Protein AF-A0A833DIT2-F1 (afdb_monomer)

pLDDT: mean 83.44, std 11.26, range [47.16, 97.5]

Mean predicted aligned error: 6.95 Å

Foldseek 3Di:
DLLDAAWQCNVVNVVSVVVLVVLVVVQVVCPPVPDAAEAEAEDAEPDCPCVDPSNPRPDPPDPDDYHYPVVSVVVVVVRNPDRDHYDYPPNVVVVVSVCCVVPVVVNVVVVVVVNVVVVVVVVVVD

Secondary structure (DSSP, 8-state):
-TT---TT-HHHHHHHHHHHHHHHHHHHHTTTTT----EEEES-B-SGGGGSGGGTT--S--SSPPBPHHHHHHHHHHHTT---SEEEESHHHHHHHHHHHH-HHHHHHHHHHHHHHHHHHHHTT-

Radius of gyration: 16.3 Å; Cα contacts (8 Å, |Δi|>4): 120; chains: 1; bounding box: 38×26×47 Å

Nearest PDB structures (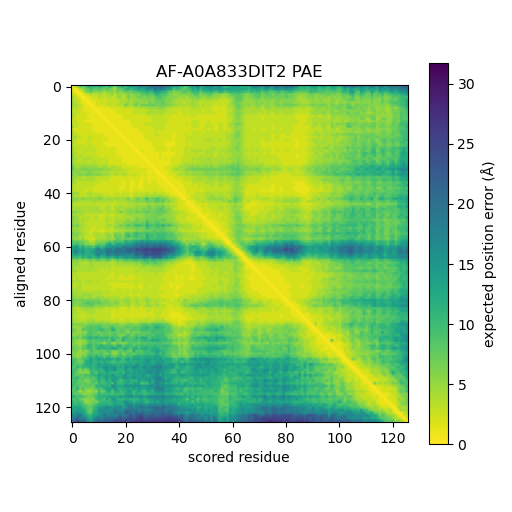foldseek):
  3sx2-assembly2_E  TM=7.442E-01  e=9.309E-03  Mycobacterium avium subsp. paratuberculosis K-10
  4weo-assembly1_D  TM=7.668E-01  e=1.337E-01  Burkholderia cenocepacia J2315
  6ow4-assembly3_G-2  TM=7.358E-01  e=1.429E-01  Bifidobacterium adolescentis L2-32
  5fyd-assembly1_A  TM=6.507E-01  e=2.131E-01  Collinsella aerofaciens

Solvent-accessible surface area (backbone atoms only — not comparable to full-atom values): 7353 Å² total; per-residue (Å²): 60,48,82,43,82,46,78,52,39,54,70,62,16,52,55,38,30,49,51,52,58,51,47,53,54,51,41,62,74,32,61,90,71,84,61,77,46,57,44,80,38,55,69,43,64,70,59,72,76,68,71,41,77,88,28,72,59,43,69,87,87,52,100,61,76,74,34,55,57,65,60,52,52,54,47,52,65,56,40,73,81,38,81,53,57,69,47,46,40,61,62,71,56,45,56,55,46,49,45,40,72,76,39,43,86,70,40,48,60,55,54,49,51,52,50,49,52,56,52,52,61,50,66,77,72,112

Structure (mmCIF, N/CA/C/O backbone):
data_AF-A0A833DIT2-F1
#
_entry.id   AF-A0A833DIT2-F1
#
loop_
_atom_site.group_PDB
_atom_site.id
_atom_site.type_symbol
_atom_site.label_atom_id
_atom_site.label_alt_id
_atom_site.label_comp_id
_atom_site.label_asym_id
_atom_site.label_entity_id
_atom_site.label_seq_id
_atom_site.pdbx_PDB_ins_code
_atom_site.Cartn_x
_atom_site.Cartn_y
_atom_site.Cartn_z
_atom_site.occupancy
_atom_site.B_iso_or_equiv
_atom_site.auth_seq_id
_atom_site.auth_comp_id
_atom_site.auth_asym_id
_atom_site.auth_atom_id
_atom_site.pdbx_PDB_model_num
ATOM 1 N N . GLY A 1 1 ? 3.214 -1.436 -5.782 1.00 60.75 1 GLY A N 1
ATOM 2 C CA . GLY A 1 1 ? 2.392 -0.976 -4.637 1.00 60.75 1 GLY A CA 1
ATOM 3 C C . GLY A 1 1 ? 1.630 -2.150 -4.054 1.00 60.75 1 GLY A C 1
ATOM 4 O O . GLY A 1 1 ? 1.736 -3.230 -4.616 1.00 60.75 1 GLY A O 1
ATOM 5 N N . ALA A 1 2 ? 0.860 -1.956 -2.980 1.00 62.53 2 ALA A N 1
ATOM 6 C CA . ALA A 1 2 ? 0.113 -3.041 -2.323 1.00 62.53 2 ALA A CA 1
ATOM 7 C C . ALA A 1 2 ? -0.926 -3.743 -3.222 1.00 62.53 2 ALA A C 1
ATOM 9 O O . ALA A 1 2 ? -1.315 -4.864 -2.936 1.00 62.53 2 ALA A O 1
ATOM 10 N N . SER A 1 3 ? -1.324 -3.098 -4.326 1.00 68.75 3 SER A N 1
ATOM 11 C CA . SER A 1 3 ? -2.405 -3.575 -5.205 1.00 68.75 3 SER A CA 1
ATOM 12 C C . SER A 1 3 ? -2.016 -3.577 -6.696 1.00 68.75 3 SER A C 1
ATOM 14 O O . SER A 1 3 ? -2.833 -3.849 -7.577 1.00 68.75 3 SER A O 1
ATOM 16 N N . LEU A 1 4 ? -0.741 -3.300 -7.014 1.00 76.88 4 LEU A N 1
ATOM 17 C CA . LEU A 1 4 ? -0.205 -3.342 -8.382 1.00 76.88 4 LEU A CA 1
ATOM 18 C C . LEU A 1 4 ? 1.250 -3.834 -8.413 1.00 76.88 4 LEU A C 1
ATOM 20 O O . LEU A 1 4 ? 2.128 -3.224 -7.797 1.00 76.88 4 LEU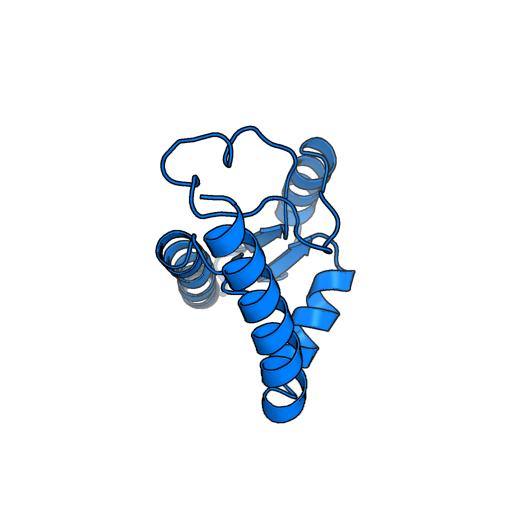 A O 1
ATOM 24 N N . GLY A 1 5 ? 1.493 -4.908 -9.168 1.00 80.25 5 GLY A N 1
ATOM 25 C CA . GLY A 1 5 ? 2.832 -5.397 -9.494 1.00 80.25 5 GLY A CA 1
ATOM 26 C C . GLY A 1 5 ? 3.490 -4.560 -10.590 1.00 80.25 5 GLY A C 1
ATOM 27 O O . GLY A 1 5 ? 2.833 -4.192 -11.565 1.00 80.25 5 GLY A O 1
ATOM 28 N N . VAL A 1 6 ? 4.781 -4.269 -10.422 1.00 81.94 6 VAL A N 1
ATOM 29 C CA . VAL A 1 6 ? 5.583 -3.487 -11.372 1.00 81.94 6 VAL A CA 1
ATOM 30 C C . VAL A 1 6 ? 6.847 -4.276 -11.738 1.00 81.94 6 VAL A C 1
ATOM 32 O O . VAL A 1 6 ? 7.496 -4.825 -10.839 1.00 81.94 6 VAL A O 1
ATOM 35 N N . PRO A 1 7 ? 7.215 -4.357 -13.030 1.00 80.88 7 PRO A N 1
ATOM 36 C CA . PRO A 1 7 ? 8.460 -4.993 -13.452 1.00 80.88 7 PRO A CA 1
ATOM 37 C C . PRO A 1 7 ? 9.691 -4.388 -12.768 1.00 80.88 7 PRO A C 1
ATOM 39 O O . PRO A 1 7 ? 9.733 -3.197 -12.470 1.00 80.88 7 PRO A O 1
ATOM 42 N N . GLY A 1 8 ? 10.702 -5.223 -12.522 1.00 82.88 8 GLY A N 1
ATOM 43 C CA . GLY A 1 8 ? 11.950 -4.811 -11.873 1.00 82.88 8 GLY A CA 1
ATOM 44 C C . GLY A 1 8 ? 11.893 -4.716 -10.346 1.00 82.88 8 GLY A C 1
ATOM 45 O O . GLY A 1 8 ? 12.939 -4.577 -9.726 1.00 82.88 8 GLY A O 1
ATOM 46 N N . VAL A 1 9 ? 10.703 -4.838 -9.742 1.00 86.44 9 VAL A N 1
ATOM 47 C CA . VAL A 1 9 ? 10.483 -4.766 -8.282 1.00 86.44 9 VAL A CA 1
ATOM 48 C C . VAL A 1 9 ? 9.448 -5.787 -7.802 1.00 86.44 9 VAL A C 1
ATOM 50 O O . VAL A 1 9 ? 8.649 -5.515 -6.907 1.00 86.44 9 VAL A O 1
ATOM 53 N N . ALA A 1 10 ? 9.423 -6.972 -8.417 1.00 87.62 10 ALA A N 1
ATOM 54 C CA . ALA A 1 10 ? 8.413 -7.995 -8.139 1.00 87.62 10 ALA A CA 1
ATOM 55 C C . ALA A 1 10 ? 8.424 -8.462 -6.673 1.00 87.62 10 ALA A C 1
ATOM 57 O O . ALA A 1 10 ? 7.366 -8.527 -6.054 1.00 87.62 10 ALA A O 1
ATOM 58 N N . SER A 1 11 ? 9.607 -8.704 -6.097 1.00 90.06 11 SER A N 1
ATOM 59 C CA . SER A 1 11 ? 9.766 -9.075 -4.683 1.00 90.06 11 SER A CA 1
ATOM 60 C C . SER A 1 11 ? 9.267 -7.977 -3.741 1.00 90.06 11 SER A C 1
ATOM 62 O O . SER A 1 11 ? 8.497 -8.250 -2.827 1.00 90.06 11 SER A O 1
ATOM 64 N N . TYR A 1 12 ? 9.620 -6.716 -4.009 1.00 89.38 12 TYR A N 1
ATOM 65 C CA . TYR A 1 12 ? 9.099 -5.564 -3.268 1.00 89.38 12 TYR A CA 1
ATOM 66 C C . TYR A 1 12 ? 7.574 -5.444 -3.396 1.00 89.38 12 TYR A C 1
ATOM 68 O O . TYR A 1 12 ? 6.887 -5.134 -2.429 1.00 89.38 12 TYR A O 1
ATOM 76 N N . CYS A 1 13 ? 7.010 -5.703 -4.580 1.00 88.44 13 CYS A N 1
ATOM 77 C CA . CYS A 1 13 ? 5.560 -5.727 -4.738 1.00 88.44 13 CYS A CA 1
ATOM 78 C C . CYS A 1 13 ? 4.946 -6.847 -3.894 1.00 88.44 13 CYS A C 1
ATOM 80 O O . CYS A 1 13 ? 4.021 -6.567 -3.144 1.00 88.44 13 CYS A O 1
ATOM 82 N N . ALA A 1 14 ? 5.488 -8.066 -3.938 1.00 89.94 14 ALA A N 1
ATOM 83 C CA . ALA A 1 14 ? 4.988 -9.191 -3.151 1.00 89.94 14 ALA A CA 1
ATOM 84 C C . ALA A 1 14 ? 4.909 -8.862 -1.650 1.00 89.94 14 ALA A C 1
ATOM 86 O O . ALA A 1 14 ? 3.871 -9.095 -1.035 1.00 89.94 14 ALA A O 1
ATOM 87 N N . THR A 1 15 ? 5.939 -8.230 -1.077 1.00 92.25 15 THR A N 1
ATOM 88 C CA . THR A 1 15 ? 5.907 -7.835 0.342 1.00 92.25 15 THR A CA 1
ATOM 89 C C . THR A 1 15 ? 4.837 -6.782 0.632 1.00 92.25 15 THR A C 1
ATOM 91 O O . THR A 1 15 ? 4.147 -6.872 1.645 1.00 92.25 15 THR A O 1
ATOM 94 N N . LYS A 1 16 ? 4.629 -5.807 -0.262 1.00 91.56 16 LYS A N 1
ATOM 95 C CA . LYS A 1 16 ? 3.573 -4.794 -0.091 1.00 91.56 16 LYS A CA 1
ATOM 96 C C . LYS A 1 16 ? 2.161 -5.355 -0.268 1.00 91.56 16 LYS A C 1
ATOM 98 O O . LYS A 1 16 ? 1.258 -4.874 0.407 1.00 91.56 16 LYS A O 1
ATOM 103 N N . PHE A 1 17 ? 1.968 -6.361 -1.119 1.00 91.06 17 PHE A N 1
ATOM 104 C CA . PHE A 1 17 ? 0.704 -7.104 -1.199 1.00 91.06 17 PHE A CA 1
ATOM 105 C C . PHE A 1 17 ? 0.460 -7.924 0.073 1.00 91.06 17 PHE A C 1
ATOM 107 O O . PHE A 1 17 ? -0.650 -7.916 0.599 1.00 91.06 17 PHE A O 1
ATOM 114 N N . ALA A 1 18 ? 1.497 -8.581 0.602 1.00 93.56 18 ALA A N 1
ATOM 115 C CA . ALA A 1 18 ? 1.396 -9.358 1.836 1.00 93.56 18 ALA A CA 1
ATOM 116 C C . ALA A 1 18 ? 0.951 -8.496 3.028 1.00 93.56 18 ALA A C 1
ATOM 118 O O . ALA A 1 18 ? 0.126 -8.942 3.818 1.00 93.56 18 ALA A O 1
ATOM 119 N N . MET A 1 19 ? 1.423 -7.244 3.120 1.00 94.25 19 MET A N 1
ATOM 120 C CA . MET A 1 19 ? 0.957 -6.302 4.146 1.00 94.25 19 MET A CA 1
ATOM 121 C C . MET A 1 19 ? -0.559 -6.074 4.088 1.00 94.25 19 MET A C 1
ATOM 123 O O . MET A 1 19 ? -1.194 -6.038 5.134 1.00 94.25 19 MET A O 1
ATOM 127 N N . LEU A 1 20 ? -1.145 -5.942 2.892 1.00 92.56 20 LEU A N 1
ATOM 128 C CA . LEU A 1 20 ? -2.586 -5.726 2.750 1.00 92.56 20 LEU A CA 1
ATOM 129 C C . LEU A 1 20 ? -3.386 -6.948 3.219 1.00 92.56 20 LEU A C 1
ATOM 131 O O . LEU A 1 20 ? -4.306 -6.791 4.015 1.00 92.56 20 LEU A O 1
ATOM 135 N N . GLY A 1 21 ? -2.995 -8.152 2.787 1.00 93.50 21 GLY A N 1
ATOM 136 C CA . GLY A 1 21 ? -3.661 -9.390 3.210 1.00 93.50 21 GLY A CA 1
ATOM 137 C C . GLY A 1 21 ? -3.515 -9.662 4.711 1.00 93.50 21 GLY A C 1
ATOM 138 O O . GLY A 1 21 ? -4.478 -10.045 5.368 1.00 93.50 21 GLY A O 1
ATOM 139 N N . PHE A 1 22 ? -2.336 -9.395 5.279 1.00 96.25 22 PHE A N 1
ATOM 140 C CA . PHE A 1 22 ? -2.117 -9.482 6.724 1.00 96.25 22 PHE A CA 1
ATOM 141 C C . PHE A 1 22 ? -3.024 -8.512 7.496 1.00 96.25 22 PHE A C 1
ATOM 143 O O . PHE A 1 22 ? -3.682 -8.905 8.456 1.00 96.25 22 PHE A O 1
ATOM 150 N N . SER A 1 23 ? -3.095 -7.251 7.063 1.00 96.00 23 SER A N 1
ATOM 151 C CA . SER A 1 23 ? -3.939 -6.241 7.708 1.00 96.00 23 SER A CA 1
ATOM 152 C C . SER A 1 23 ? -5.436 -6.531 7.585 1.00 96.00 23 SER A C 1
ATOM 154 O O . SER A 1 23 ? -6.184 -6.177 8.491 1.00 96.00 23 SER A O 1
ATOM 156 N N . GLU A 1 24 ? -5.879 -7.169 6.500 1.00 94.69 24 GLU A N 1
ATOM 157 C CA . GLU A 1 24 ? -7.265 -7.619 6.337 1.00 94.69 24 GLU A CA 1
ATOM 158 C C . GLU A 1 24 ? -7.643 -8.659 7.397 1.00 94.69 24 GLU A C 1
ATOM 160 O O . GLU A 1 24 ? -8.625 -8.465 8.113 1.00 94.69 24 GLU A O 1
ATOM 165 N N . GLY A 1 25 ? -6.823 -9.703 7.564 1.00 96.56 25 GLY A N 1
ATOM 166 C CA . GLY A 1 25 ? -7.023 -10.709 8.612 1.00 96.56 25 GLY A CA 1
ATOM 167 C C . GLY A 1 25 ? -7.011 -10.094 10.012 1.00 96.56 25 GLY A C 1
ATOM 168 O O . GLY A 1 25 ? -7.966 -10.259 10.770 1.00 96.56 25 GLY A O 1
ATOM 169 N N . LEU A 1 26 ? -5.990 -9.285 10.311 1.00 96.75 26 LEU A N 1
ATOM 170 C CA . LEU A 1 26 ? -5.846 -8.631 11.613 1.00 96.75 26 LEU A CA 1
ATOM 171 C C . LEU A 1 26 ? -7.043 -7.729 11.952 1.00 96.75 26 LEU A C 1
ATOM 173 O O . LEU A 1 26 ? -7.477 -7.668 13.099 1.00 96.75 26 LEU A O 1
ATOM 177 N N . LYS A 1 27 ? -7.615 -7.039 10.960 1.00 96.00 27 LYS A N 1
ATOM 178 C CA . LYS A 1 27 ? -8.807 -6.213 11.173 1.00 96.00 27 LYS A CA 1
ATOM 179 C C . LYS A 1 27 ? -10.014 -7.038 11.624 1.00 96.00 27 LYS A C 1
ATOM 181 O O . LYS A 1 27 ? -10.790 -6.570 12.455 1.00 96.00 27 LYS A O 1
ATOM 186 N N . HIS A 1 28 ? -10.190 -8.237 11.073 1.00 95.75 28 HIS A N 1
ATOM 187 C CA . HIS A 1 28 ? -11.266 -9.136 11.486 1.00 95.75 28 HIS A CA 1
ATOM 188 C C . HIS A 1 28 ? -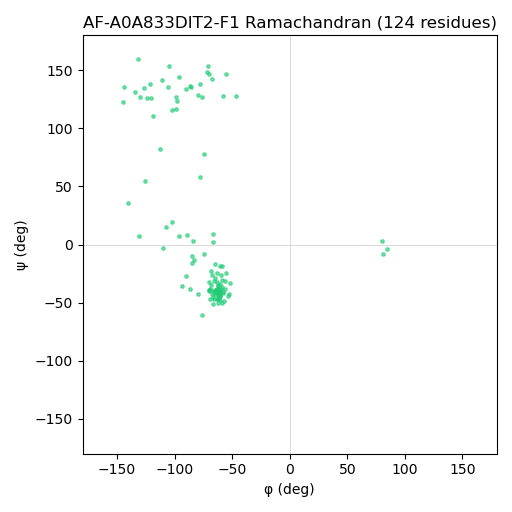11.031 -9.699 12.890 1.00 95.75 28 HIS A C 1
ATOM 190 O O . HIS A 1 28 ? -11.971 -9.742 13.680 1.00 95.75 28 HIS A O 1
ATOM 196 N N . GLU A 1 29 ? -9.789 -10.053 13.224 1.00 97.50 29 GLU A N 1
ATOM 197 C CA . GLU A 1 29 ? -9.410 -10.519 14.565 1.00 97.50 29 GLU A CA 1
ATOM 198 C C . GLU A 1 29 ? -9.639 -9.453 15.648 1.00 97.50 29 GLU A C 1
ATOM 200 O O . GLU A 1 29 ? -10.050 -9.775 16.760 1.00 97.50 29 GLU A O 1
ATOM 205 N N . LEU A 1 30 ? -9.428 -8.175 15.320 1.00 96.75 30 LEU A N 1
ATOM 206 C CA . LEU A 1 30 ? -9.625 -7.047 16.236 1.00 96.75 30 LEU A CA 1
ATOM 207 C C . LEU A 1 30 ? -11.075 -6.541 16.302 1.00 96.75 30 LEU A C 1
ATOM 209 O O . LEU A 1 30 ? -11.356 -5.572 17.016 1.00 96.75 30 LEU A O 1
ATOM 213 N N . SER A 1 31 ? -12.016 -7.173 15.595 1.00 94.69 31 SER A N 1
ATOM 214 C CA . SER A 1 31 ? -13.417 -6.748 15.600 1.00 94.69 31 SER A CA 1
ATOM 215 C C . SER A 1 31 ? -13.997 -6.749 17.021 1.00 94.69 31 SER A C 1
ATOM 217 O O . SER A 1 31 ? -13.899 -7.731 17.750 1.00 94.69 31 SER A O 1
ATOM 219 N N . GLY A 1 32 ? -14.589 -5.624 17.433 1.00 94.88 32 GLY A N 1
ATOM 220 C CA . GLY A 1 32 ? -15.170 -5.455 18.771 1.00 94.88 32 GLY A CA 1
ATOM 221 C C . GLY A 1 32 ? -14.187 -5.033 19.871 1.00 94.88 32 GLY A C 1
ATOM 222 O O . GLY A 1 32 ? -14.626 -4.740 20.979 1.00 94.88 32 GLY A O 1
ATOM 223 N N . THR A 1 33 ? -12.885 -4.927 19.584 1.00 96.81 33 THR A N 1
ATOM 224 C CA . THR A 1 33 ? -11.874 -4.480 20.569 1.00 96.81 33 THR A CA 1
ATOM 225 C C . THR A 1 33 ? -11.767 -2.957 20.704 1.00 96.81 33 THR A C 1
ATOM 227 O O . THR A 1 33 ? -11.125 -2.459 21.624 1.00 96.81 33 THR A O 1
ATOM 230 N N . GLY A 1 34 ? -12.362 -2.207 19.772 1.00 94.38 34 GLY A N 1
AT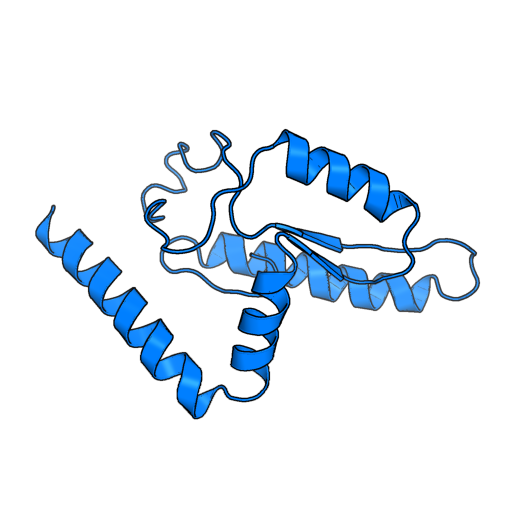OM 231 C CA . GLY A 1 34 ? -12.176 -0.757 19.653 1.00 94.38 34 GLY A CA 1
ATOM 232 C C . GLY A 1 34 ? -10.876 -0.345 18.948 1.00 94.38 34 GLY A C 1
ATOM 233 O O . GLY A 1 34 ? -10.618 0.850 18.827 1.00 94.38 34 GLY A O 1
ATOM 234 N N . VAL A 1 35 ? -10.073 -1.302 18.465 1.00 95.00 35 VAL A N 1
ATOM 235 C CA . VAL A 1 35 ? -8.862 -1.046 17.672 1.00 95.00 35 VAL A CA 1
ATOM 236 C C . VAL A 1 35 ? -9.160 -1.224 16.183 1.00 95.00 35 VAL A C 1
ATOM 238 O O . VAL A 1 35 ? -9.641 -2.273 15.762 1.00 95.00 35 VAL A O 1
ATOM 241 N N . ASP A 1 36 ? -8.831 -0.210 15.381 1.00 95.19 36 ASP A N 1
ATOM 242 C CA . ASP A 1 36 ? -8.963 -0.228 13.921 1.00 95.19 36 ASP A CA 1
ATOM 243 C C . ASP A 1 36 ? -7.607 -0.402 13.219 1.00 95.19 36 ASP A C 1
ATOM 245 O O . ASP A 1 36 ? -6.555 0.004 13.718 1.00 95.19 36 ASP A O 1
ATOM 249 N N . VAL A 1 37 ? -7.644 -0.971 12.010 1.00 95.62 37 VAL A N 1
ATOM 250 C CA . VAL A 1 37 ? -6.468 -1.172 11.150 1.00 95.62 37 VAL A CA 1
ATOM 251 C C . VAL A 1 37 ? -6.701 -0.510 9.794 1.00 95.62 37 VAL A C 1
ATOM 253 O O . VAL A 1 37 ? -7.680 -0.810 9.103 1.00 95.62 37 VAL A O 1
ATOM 256 N N . THR A 1 38 ? -5.766 0.358 9.398 1.00 95.44 38 THR A N 1
ATOM 257 C CA . THR A 1 38 ? -5.782 1.063 8.110 1.00 95.44 38 THR A CA 1
ATOM 258 C C . THR A 1 38 ? -4.437 0.931 7.395 1.00 95.44 38 THR A C 1
ATOM 260 O O . THR A 1 38 ? -3.390 1.286 7.935 1.00 95.44 38 THR A O 1
ATOM 263 N N . VAL A 1 39 ? -4.469 0.482 6.138 1.00 94.62 39 VAL A N 1
ATOM 264 C CA . VAL A 1 39 ? -3.317 0.420 5.230 1.00 94.62 39 VAL A CA 1
ATOM 265 C C . VAL A 1 39 ? -3.325 1.633 4.306 1.00 94.62 39 VAL A C 1
ATOM 267 O O . VAL A 1 39 ? -4.284 1.864 3.567 1.00 94.62 39 VAL A O 1
ATOM 270 N N . VAL A 1 40 ? -2.234 2.399 4.299 1.00 93.50 40 VAL A N 1
ATOM 271 C CA . VAL A 1 40 ? -2.045 3.511 3.356 1.00 93.50 40 VAL A CA 1
ATOM 272 C C . VAL A 1 40 ? -1.157 3.053 2.200 1.00 93.50 40 VAL A C 1
ATOM 274 O O . VAL A 1 40 ? 0.019 2.741 2.383 1.00 93.50 40 VAL A O 1
ATOM 277 N N . SER A 1 41 ? -1.727 3.048 0.996 1.00 91.12 41 SER A N 1
ATOM 278 C CA . SER A 1 41 ? -1.130 2.524 -0.236 1.00 91.12 41 SER A CA 1
ATOM 279 C C . SER A 1 41 ? -0.839 3.654 -1.236 1.00 91.12 41 SER A C 1
ATOM 281 O O . SER A 1 41 ? -1.642 3.899 -2.143 1.00 91.12 41 SER A O 1
ATOM 283 N N . PRO A 1 42 ? 0.289 4.377 -1.117 1.00 89.12 42 PRO A N 1
ATOM 284 C CA . PRO A 1 42 ? 0.692 5.343 -2.133 1.00 89.12 42 PRO A CA 1
ATOM 285 C C . PRO A 1 42 ? 1.178 4.640 -3.412 1.00 89.12 42 PRO A C 1
ATOM 287 O O . PRO A 1 42 ? 1.755 3.551 -3.358 1.00 89.12 42 PRO A O 1
ATOM 290 N N . ILE A 1 43 ? 0.961 5.267 -4.573 1.00 82.62 43 ILE A N 1
ATOM 291 C CA . ILE A 1 43 ? 1.434 4.739 -5.862 1.00 82.62 43 ILE A CA 1
ATOM 292 C C . ILE A 1 43 ? 2.940 4.967 -6.047 1.00 82.62 43 ILE A C 1
ATOM 294 O O . ILE A 1 43 ? 3.686 4.003 -6.200 1.00 82.62 43 ILE A O 1
ATOM 298 N N . MET A 1 44 ? 3.377 6.228 -6.037 1.00 84.50 44 MET A N 1
ATOM 299 C CA . MET A 1 44 ? 4.780 6.638 -6.133 1.00 84.50 44 MET A CA 1
ATOM 300 C C . MET A 1 44 ? 4.984 7.862 -5.249 1.00 84.50 44 MET A C 1
ATOM 302 O O . MET A 1 44 ? 4.163 8.776 -5.284 1.00 84.50 44 MET A O 1
ATOM 306 N N . VAL A 1 45 ? 6.066 7.883 -4.477 1.00 87.50 45 VAL A N 1
ATOM 307 C CA . VAL A 1 45 ? 6.425 9.008 -3.606 1.00 87.50 45 VAL A CA 1
ATOM 308 C C . VAL A 1 45 ? 7.803 9.502 -4.016 1.00 87.50 45 VAL A C 1
ATOM 310 O O . VAL A 1 45 ? 8.672 8.679 -4.303 1.00 87.50 45 VAL A O 1
ATOM 313 N N . ASP A 1 46 ? 7.982 10.817 -4.061 1.00 88.19 46 ASP A N 1
ATOM 314 C CA . ASP A 1 46 ? 9.261 11.453 -4.366 1.00 88.19 46 ASP A CA 1
ATOM 315 C C . ASP A 1 46 ? 10.208 11.348 -3.167 1.00 88.19 46 ASP A C 1
ATOM 317 O O . ASP A 1 46 ? 10.333 12.260 -2.352 1.00 88.19 46 ASP A O 1
ATOM 321 N N . THR A 1 47 ? 10.796 10.168 -2.991 1.00 86.69 47 THR A N 1
ATOM 322 C CA . THR A 1 47 ? 11.796 9.902 -1.957 1.00 86.69 47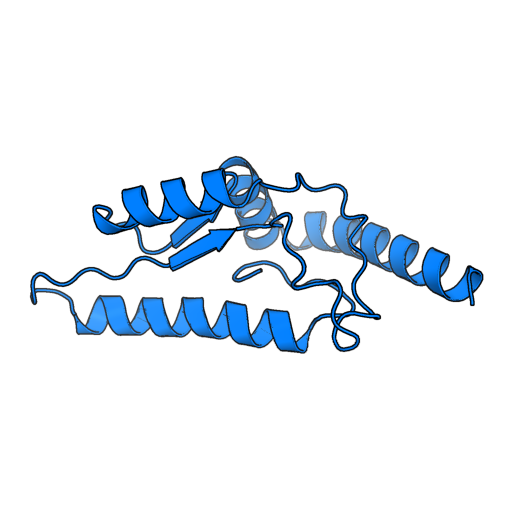 THR A CA 1
ATOM 323 C C . THR A 1 47 ? 13.005 9.184 -2.554 1.00 86.69 47 THR A C 1
ATOM 325 O O . THR A 1 47 ? 12.871 8.501 -3.576 1.00 86.69 47 THR A O 1
ATOM 328 N N . PRO A 1 48 ? 14.167 9.221 -1.876 1.00 87.88 48 PRO A N 1
ATOM 329 C CA . PRO A 1 48 ? 15.368 8.517 -2.330 1.00 87.88 48 PRO A CA 1
ATOM 330 C C . PRO A 1 48 ? 15.278 6.982 -2.304 1.00 87.88 48 PRO A C 1
ATOM 332 O O . PRO A 1 48 ? 16.251 6.301 -2.611 1.00 87.88 48 PRO A O 1
ATOM 335 N N . LEU A 1 49 ? 14.133 6.390 -1.929 1.00 86.75 49 LEU A N 1
ATOM 336 C CA . LEU A 1 49 ? 13.979 4.936 -1.788 1.00 86.75 49 LEU A CA 1
ATOM 337 C C . LEU A 1 49 ? 14.413 4.183 -3.055 1.00 86.75 49 LEU A C 1
ATOM 339 O O . LEU A 1 49 ? 15.086 3.159 -2.971 1.00 86.75 49 LEU A O 1
ATOM 343 N N . PHE A 1 50 ? 14.033 4.701 -4.224 1.00 84.12 50 PHE A N 1
ATOM 344 C CA . PHE A 1 50 ? 14.319 4.081 -5.519 1.00 84.12 50 PHE A CA 1
ATOM 345 C C . PHE A 1 50 ? 15.662 4.514 -6.130 1.00 84.12 50 PHE A C 1
ATOM 347 O O . PHE A 1 50 ? 15.927 4.182 -7.285 1.00 84.12 50 PHE A O 1
ATOM 354 N N . ASP A 1 51 ? 16.496 5.244 -5.382 1.00 86.50 51 ASP A N 1
ATOM 355 C CA . ASP A 1 51 ? 17.888 5.534 -5.754 1.00 86.50 51 ASP A CA 1
ATOM 356 C C . ASP A 1 51 ? 18.837 4.400 -5.332 1.00 86.50 51 ASP A C 1
ATOM 358 O O . ASP A 1 51 ? 19.962 4.317 -5.819 1.00 86.50 51 ASP A O 1
ATOM 362 N N . HIS A 1 52 ? 18.393 3.504 -4.442 1.00 88.69 52 HIS A N 1
ATOM 363 C CA . HIS A 1 52 ? 19.216 2.401 -3.953 1.00 88.69 52 HIS A CA 1
ATOM 364 C C . HIS A 1 52 ? 19.511 1.368 -5.066 1.00 88.69 52 HIS A C 1
ATOM 366 O O . HIS A 1 52 ? 18.592 1.023 -5.818 1.00 88.69 52 HIS A O 1
ATOM 372 N N . PRO A 1 53 ? 20.726 0.778 -5.127 1.00 86.00 53 PRO A N 1
ATOM 373 C CA . PRO A 1 53 ? 21.120 -0.211 -6.143 1.00 86.00 53 PRO A CA 1
ATOM 374 C C . PRO A 1 53 ? 20.151 -1.393 -6.309 1.00 86.00 53 PRO A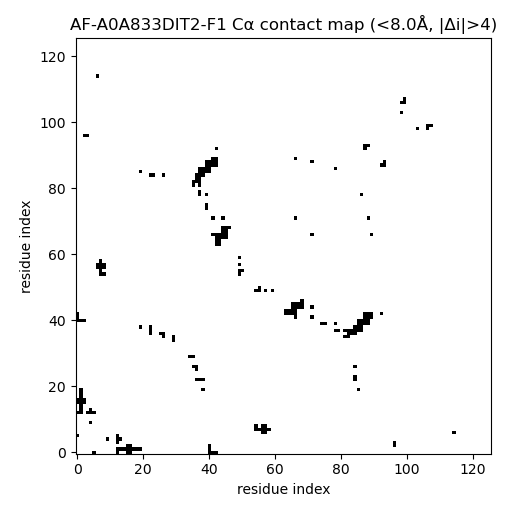 C 1
ATOM 376 O O . PRO A 1 53 ? 19.903 -1.889 -7.405 1.00 86.00 53 PRO A O 1
ATOM 379 N N . SER A 1 54 ? 19.499 -1.813 -5.221 1.00 85.62 54 SER A N 1
ATOM 380 C CA . SER A 1 54 ? 18.461 -2.860 -5.258 1.00 85.62 54 SER A CA 1
ATOM 381 C C . SER A 1 54 ? 17.270 -2.533 -6.172 1.00 85.62 54 SER A C 1
ATOM 383 O O . SER A 1 54 ? 16.532 -3.439 -6.559 1.00 85.62 54 SER A O 1
ATOM 385 N N . PHE A 1 55 ? 17.077 -1.260 -6.527 1.00 84.62 55 PHE A N 1
ATOM 386 C CA . PHE A 1 55 ? 16.035 -0.772 -7.426 1.00 84.62 55 PHE A CA 1
ATOM 387 C C . PHE A 1 55 ? 16.575 -0.347 -8.800 1.00 84.62 55 PHE A C 1
ATOM 389 O O . PHE A 1 55 ? 15.830 0.243 -9.573 1.00 84.62 55 PHE A O 1
ATOM 396 N N . GLU A 1 56 ? 17.803 -0.708 -9.185 1.00 82.75 56 GLU A N 1
ATOM 397 C CA . GLU A 1 56 ? 18.355 -0.431 -10.530 1.00 82.75 56 GLU A CA 1
ATOM 398 C C . GLU A 1 56 ? 17.480 -0.964 -11.675 1.00 82.75 56 GLU A C 1
ATOM 400 O O . GLU A 1 56 ? 17.531 -0.489 -12.814 1.00 82.75 56 GLU A O 1
ATOM 405 N N . ASN A 1 57 ? 16.676 -1.989 -11.380 1.00 81.38 57 ASN A N 1
ATOM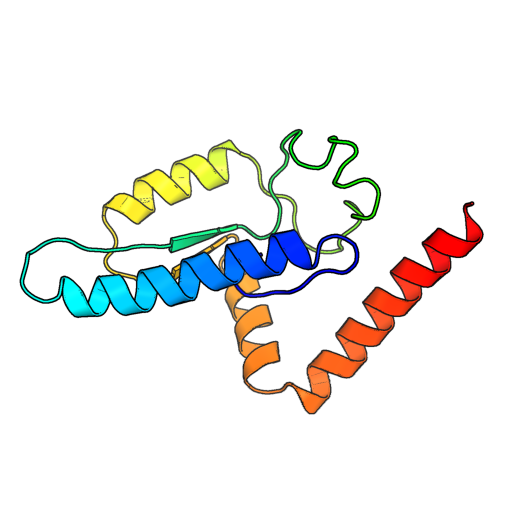 406 C CA . ASN A 1 57 ? 15.729 -2.579 -12.316 1.00 81.38 57 ASN A CA 1
ATOM 407 C C . ASN A 1 57 ? 14.377 -1.870 -12.392 1.00 81.38 57 ASN A C 1
ATOM 409 O O . ASN A 1 57 ? 13.590 -2.155 -13.297 1.00 81.38 57 ASN A O 1
ATOM 413 N N . PHE A 1 58 ? 14.129 -0.935 -11.485 1.00 81.81 58 PHE A N 1
ATOM 414 C CA . PHE A 1 58 ? 12.927 -0.132 -11.423 1.00 81.81 58 PHE A CA 1
ATOM 415 C C . PHE A 1 58 ? 13.048 1.109 -12.304 1.00 81.81 58 PHE A C 1
ATOM 417 O O . PHE A 1 58 ? 14.052 1.816 -12.291 1.00 81.81 58 PHE A O 1
ATOM 424 N N . SER A 1 59 ? 11.994 1.422 -13.051 1.00 73.31 59 SER A N 1
ATOM 425 C CA . SER A 1 59 ? 11.932 2.663 -13.814 1.00 73.31 59 SER A CA 1
ATOM 426 C C . SER A 1 59 ? 11.042 3.669 -13.094 1.00 73.31 59 SER A C 1
ATOM 428 O O . SER A 1 59 ? 9.830 3.479 -13.003 1.00 73.31 59 SER A O 1
ATOM 430 N N . ARG A 1 60 ? 11.640 4.782 -12.652 1.00 66.06 60 ARG A N 1
ATOM 431 C CA . ARG A 1 60 ? 10.901 5.947 -12.131 1.00 66.06 60 ARG A CA 1
ATOM 432 C C . ARG A 1 60 ? 10.033 6.640 -13.186 1.00 66.06 60 ARG A C 1
ATOM 434 O O . ARG A 1 60 ? 9.110 7.358 -12.824 1.00 66.06 60 ARG A O 1
ATOM 441 N N . HIS A 1 61 ? 10.271 6.379 -14.476 1.00 58.91 61 HIS A N 1
ATOM 442 C CA . HIS A 1 61 ? 9.460 6.880 -15.593 1.00 58.91 61 HIS A CA 1
ATOM 443 C C . HIS A 1 61 ? 8.163 6.069 -15.729 1.00 58.91 61 HIS A C 1
ATOM 445 O O . HIS A 1 61 ? 7.894 5.430 -16.746 1.00 58.91 61 HIS A O 1
ATOM 451 N N . SER A 1 62 ? 7.379 6.050 -14.660 1.00 55.59 62 SER A N 1
ATOM 452 C CA . SER A 1 62 ? 5.995 5.609 -14.679 1.00 55.59 62 SER A CA 1
ATOM 453 C C . SER A 1 62 ? 5.134 6.801 -15.089 1.00 55.59 62 SER A C 1
ATOM 455 O O . SER A 1 62 ? 5.304 7.898 -14.569 1.00 55.59 62 SER A O 1
ATOM 457 N N . THR A 1 63 ? 4.179 6.597 -15.991 1.00 50.44 63 THR A N 1
ATOM 458 C CA . THR A 1 63 ? 3.178 7.600 -16.407 1.00 50.44 63 THR A CA 1
ATOM 459 C C . THR A 1 63 ? 2.186 7.975 -15.294 1.00 50.44 63 THR A C 1
ATOM 461 O O . THR A 1 63 ? 1.179 8.627 -15.557 1.00 50.44 63 THR A O 1
ATOM 464 N N . ILE A 1 64 ? 2.423 7.532 -14.058 1.00 59.19 64 ILE A N 1
ATOM 465 C CA . ILE A 1 64 ? 1.529 7.716 -12.917 1.00 59.19 64 ILE A CA 1
ATOM 466 C C . ILE A 1 64 ? 2.115 8.779 -11.987 1.00 59.19 64 ILE A C 1
ATOM 468 O O . ILE A 1 64 ? 3.309 8.757 -11.701 1.00 59.19 64 ILE A O 1
ATOM 472 N N . ALA A 1 65 ? 1.261 9.695 -11.524 1.00 69.38 65 ALA A N 1
ATOM 473 C CA . ALA A 1 65 ? 1.629 10.848 -10.708 1.00 69.38 65 ALA A CA 1
ATOM 474 C C . ALA A 1 65 ? 2.568 10.496 -9.537 1.00 69.38 65 ALA A C 1
ATOM 476 O O . ALA A 1 65 ? 2.254 9.626 -8.720 1.00 69.38 65 ALA A O 1
ATOM 477 N N . ILE A 1 66 ? 3.688 11.218 -9.448 1.00 81.25 66 ILE A N 1
ATOM 478 C CA . ILE A 1 66 ? 4.607 11.190 -8.306 1.00 81.25 66 ILE A CA 1
ATOM 479 C C . ILE A 1 66 ? 4.013 12.075 -7.201 1.00 81.25 66 ILE A C 1
ATOM 481 O O . ILE A 1 66 ? 3.597 13.206 -7.456 1.00 81.25 66 ILE A O 1
ATOM 485 N N . LEU A 1 67 ? 3.914 11.547 -5.982 1.00 86.00 67 LEU A N 1
ATOM 486 C CA . LEU A 1 67 ? 3.377 12.255 -4.820 1.00 86.00 67 LEU A CA 1
ATOM 487 C C . LEU A 1 67 ? 4.497 12.875 -3.994 1.00 86.00 67 LEU A C 1
ATOM 489 O O . LEU A 1 67 ? 5.533 12.245 -3.799 1.00 86.00 67 LEU A O 1
ATOM 493 N N . SER A 1 68 ? 4.246 14.052 -3.423 1.00 90.50 68 SER A N 1
ATOM 494 C CA . SER A 1 68 ? 5.162 14.615 -2.435 1.00 90.50 68 SER A CA 1
ATOM 495 C C . SER A 1 68 ? 5.110 13.815 -1.118 1.00 90.50 68 SER A C 1
ATOM 497 O O . SER A 1 68 ? 4.034 13.312 -0.748 1.00 90.50 68 SER A O 1
ATOM 499 N N . PRO A 1 69 ? 6.232 13.691 -0.388 1.00 92.25 69 PRO A N 1
ATOM 500 C CA . PRO A 1 69 ? 6.269 13.037 0.921 1.00 92.25 69 PRO A CA 1
ATOM 501 C C . PRO A 1 69 ? 5.286 13.652 1.922 1.00 92.25 69 PRO A C 1
ATOM 503 O O . PRO A 1 69 ? 4.607 12.927 2.649 1.00 92.25 69 PRO A O 1
ATOM 506 N N . GLU A 1 70 ? 5.125 14.976 1.902 1.00 93.69 70 GLU A N 1
ATOM 507 C CA . GLU A 1 70 ? 4.234 15.723 2.799 1.00 93.69 70 GLU A CA 1
ATOM 508 C C . GLU A 1 70 ? 2.775 15.339 2.555 1.00 93.69 70 GLU A C 1
ATOM 510 O O . GLU A 1 70 ? 1.991 15.187 3.493 1.00 93.69 70 GLU A O 1
ATOM 515 N N . LYS A 1 71 ? 2.386 15.130 1.291 1.00 91.75 71 LYS A N 1
ATOM 516 C CA . LYS A 1 71 ? 1.032 14.684 0.946 1.00 91.75 71 LYS A CA 1
ATOM 517 C C . LYS A 1 71 ? 0.748 13.289 1.496 1.00 91.75 71 LYS A C 1
ATOM 519 O O . LYS A 1 71 ? -0.357 13.037 1.982 1.00 91.75 71 LYS A O 1
ATOM 524 N N . VAL A 1 72 ? 1.728 12.389 1.431 1.00 92.88 72 VAL A N 1
ATOM 525 C CA . VAL A 1 72 ? 1.601 11.033 1.982 1.00 92.88 72 VAL A CA 1
ATOM 526 C C . VAL A 1 72 ? 1.553 11.078 3.506 1.00 92.88 72 VAL A C 1
ATOM 528 O O . VAL A 1 72 ? 0.633 10.502 4.081 1.00 92.88 72 VAL A O 1
ATOM 531 N N . ALA A 1 73 ? 2.449 11.827 4.152 1.00 94.56 73 ALA A N 1
ATOM 532 C CA . ALA A 1 73 ? 2.468 12.006 5.604 1.00 94.56 73 ALA A CA 1
ATOM 533 C C . ALA A 1 73 ? 1.134 12.562 6.130 1.00 94.56 73 ALA A C 1
ATOM 535 O O . ALA A 1 73 ? 0.517 11.974 7.016 1.00 94.56 73 ALA A O 1
ATOM 536 N N . ASN A 1 74 ? 0.615 13.621 5.506 1.00 94.56 74 ASN A N 1
ATOM 537 C CA . ASN A 1 74 ? -0.694 14.183 5.847 1.00 94.56 74 ASN A CA 1
ATOM 538 C C . ASN A 1 74 ? -1.838 13.181 5.648 1.00 94.56 74 ASN A C 1
ATOM 540 O O . ASN A 1 74 ? -2.818 13.197 6.392 1.00 94.56 74 ASN A O 1
ATOM 544 N N . THR A 1 75 ? -1.735 12.305 4.647 1.00 93.31 75 THR A N 1
ATOM 545 C CA . THR A 1 75 ? -2.736 11.255 4.434 1.00 93.31 75 THR A CA 1
ATOM 546 C C . THR A 1 75 ? -2.667 10.191 5.523 1.00 93.31 75 THR A C 1
ATOM 548 O O . THR A 1 75 ? -3.716 9.760 5.988 1.00 93.31 75 THR A O 1
ATOM 551 N N . ILE A 1 76 ? -1.469 9.812 5.975 1.00 94.75 76 ILE A N 1
ATOM 552 C CA . ILE A 1 76 ? -1.277 8.874 7.092 1.00 94.75 76 ILE A CA 1
ATOM 553 C C . ILE A 1 76 ? -1.879 9.441 8.382 1.00 94.75 76 ILE A C 1
ATOM 555 O O . ILE A 1 76 ? -2.637 8.748 9.055 1.00 94.75 76 ILE A O 1
ATOM 559 N N . LEU A 1 77 ? -1.632 10.718 8.687 1.00 95.75 77 LEU A N 1
ATOM 560 C CA . LEU A 1 77 ? -2.219 11.371 9.863 1.00 95.75 77 LEU A CA 1
ATOM 561 C C . LEU A 1 77 ? -3.754 11.383 9.813 1.00 95.75 77 LEU A C 1
ATOM 563 O O . LEU A 1 77 ? -4.413 11.123 10.814 1.00 95.75 77 LEU A O 1
ATOM 567 N N . LYS A 1 78 ? -4.341 11.627 8.635 1.00 93.50 78 LYS A N 1
ATOM 568 C CA . LYS A 1 78 ? -5.800 11.542 8.444 1.00 93.50 78 LYS A CA 1
ATOM 569 C C . LYS A 1 78 ? -6.319 10.105 8.541 1.00 93.50 78 LYS A C 1
ATOM 571 O O . LYS A 1 78 ? -7.420 9.889 9.037 1.00 93.50 78 LYS A O 1
ATOM 576 N N . ALA A 1 79 ? -5.538 9.135 8.071 1.00 94.06 79 ALA A N 1
ATOM 577 C CA . ALA A 1 79 ? -5.871 7.715 8.099 1.00 94.06 79 ALA A CA 1
ATOM 578 C C . ALA A 1 79 ? -5.918 7.140 9.521 1.00 94.06 79 ALA A C 1
ATOM 580 O O . ALA A 1 79 ? -6.660 6.193 9.753 1.00 94.06 79 ALA A O 1
ATOM 581 N N . ALA A 1 80 ? -5.187 7.728 10.472 1.00 93.25 80 ALA A N 1
ATOM 582 C CA . ALA A 1 80 ? -5.211 7.304 11.872 1.00 93.25 80 ALA A CA 1
ATOM 583 C C . ALA A 1 80 ? -6.611 7.396 12.512 1.00 93.25 80 ALA A C 1
ATOM 585 O O . ALA A 1 80 ? -6.915 6.635 13.420 1.00 93.25 80 ALA A O 1
ATOM 586 N N . ASN A 1 81 ? -7.475 8.285 12.008 1.00 92.00 81 ASN A N 1
ATOM 587 C CA . ASN A 1 81 ? -8.866 8.439 12.455 1.00 92.00 81 ASN A CA 1
ATOM 588 C C . ASN A 1 81 ? -9.878 7.788 11.492 1.00 92.00 81 ASN A C 1
ATOM 590 O O . ASN A 1 81 ? -11.047 8.170 11.455 1.00 92.00 81 ASN A O 1
ATOM 594 N N . SER A 1 82 ? -9.432 6.863 10.643 1.00 90.44 82 SER A N 1
ATOM 595 C CA . SER A 1 82 ? -10.267 6.188 9.650 1.00 90.44 82 SER A CA 1
ATOM 596 C C . SER A 1 82 ? -10.460 4.719 10.013 1.00 90.44 82 SER A C 1
ATOM 598 O O . SER A 1 82 ? -9.512 4.034 10.374 1.00 90.44 82 SER A O 1
ATOM 600 N N . SER A 1 83 ? -11.672 4.216 9.783 1.00 89.19 83 SER A N 1
ATOM 601 C CA . SER A 1 83 ? -12.013 2.792 9.863 1.00 89.19 83 SER A CA 1
ATOM 602 C C . SER A 1 83 ? -11.971 2.087 8.498 1.00 89.19 83 SER A C 1
ATOM 604 O O . SER A 1 83 ? -12.379 0.933 8.358 1.00 89.19 83 SER A O 1
ATOM 606 N N . LYS A 1 84 ? -11.507 2.755 7.431 1.00 90.81 84 LYS A N 1
ATOM 607 C CA . LYS A 1 84 ? -11.336 2.141 6.100 1.00 90.81 84 LYS A CA 1
ATOM 608 C C . LYS A 1 84 ? -10.090 1.262 6.071 1.00 90.81 84 LYS A C 1
ATOM 610 O O . LYS A 1 84 ? -9.003 1.752 6.327 1.00 90.81 84 LYS A O 1
ATOM 615 N N . LEU A 1 85 ? -10.240 0.000 5.655 1.00 92.06 85 LEU A N 1
ATOM 616 C CA . LEU A 1 85 ? -9.125 -0.958 5.599 1.00 92.06 85 LEU A CA 1
ATOM 617 C C . LEU A 1 85 ? -7.969 -0.479 4.704 1.00 92.06 85 LEU A C 1
ATOM 619 O O . LEU A 1 85 ? -6.812 -0.644 5.066 1.00 92.06 85 LEU A O 1
ATOM 623 N N . GLU A 1 86 ? -8.267 0.119 3.548 1.00 92.31 86 GLU A N 1
ATOM 624 C CA . GLU A 1 86 ? -7.244 0.570 2.601 1.00 92.31 86 GLU A CA 1
ATOM 625 C C . GLU A 1 86 ? -7.538 1.984 2.083 1.00 92.31 86 GLU A C 1
ATOM 627 O O . GLU A 1 86 ? -8.639 2.282 1.604 1.00 92.31 86 GLU A O 1
ATOM 632 N N . ILE A 1 87 ? -6.520 2.845 2.113 1.00 92.44 87 ILE A N 1
ATOM 633 C CA . ILE A 1 87 ? -6.526 4.185 1.522 1.00 92.44 87 ILE A CA 1
ATOM 634 C C . ILE A 1 87 ? -5.437 4.251 0.451 1.00 92.44 87 ILE A C 1
ATOM 636 O O . ILE A 1 87 ? -4.246 4.265 0.750 1.00 92.44 87 ILE A O 1
ATOM 640 N N . VAL A 1 88 ? -5.847 4.332 -0.816 1.00 89.94 88 VAL A N 1
ATOM 641 C CA . VAL A 1 88 ? -4.931 4.460 -1.960 1.00 89.94 88 VAL A CA 1
ATOM 642 C C . VAL A 1 88 ? -4.670 5.933 -2.267 1.00 89.94 88 VAL A C 1
ATOM 644 O O . VAL A 1 88 ? -5.613 6.722 -2.360 1.00 89.94 88 VAL A O 1
ATOM 647 N N . VAL A 1 89 ? -3.404 6.302 -2.484 1.00 88.25 89 VAL A N 1
ATOM 648 C CA . VAL A 1 89 ? -2.998 7.685 -2.782 1.00 88.25 89 VAL A CA 1
ATOM 649 C C . VAL A 1 89 ? -2.290 7.747 -4.141 1.00 88.25 89 VAL A C 1
ATOM 651 O O . VAL A 1 89 ? -1.301 7.037 -4.323 1.00 88.25 89 VAL A O 1
ATOM 654 N N . PRO A 1 90 ? -2.723 8.602 -5.090 1.00 84.94 90 PRO A N 1
ATOM 655 C CA . PRO A 1 90 ? -3.944 9.413 -5.063 1.00 84.94 90 PRO A CA 1
ATOM 656 C C . PRO A 1 90 ? -5.206 8.548 -5.224 1.00 84.94 90 PRO A C 1
ATOM 658 O O . PRO A 1 90 ? -5.164 7.507 -5.874 1.00 84.94 90 PRO A O 1
ATOM 661 N N . THR A 1 91 ? -6.353 9.005 -4.710 1.00 77.62 91 THR A N 1
ATOM 662 C CA . THR A 1 91 ? -7.617 8.240 -4.724 1.00 77.62 91 THR A CA 1
ATOM 663 C C . THR A 1 91 ? -8.051 7.821 -6.133 1.00 77.62 91 THR A C 1
ATOM 665 O O . THR A 1 91 ? -8.608 6.742 -6.304 1.00 77.62 91 THR A O 1
ATOM 668 N N . ILE A 1 92 ? -7.734 8.622 -7.160 1.00 78.75 92 ILE A N 1
ATOM 669 C CA . ILE A 1 92 ? -8.003 8.293 -8.572 1.00 78.75 92 ILE A CA 1
ATOM 670 C C . ILE A 1 92 ? -7.324 6.981 -9.001 1.00 78.75 92 ILE A C 1
ATOM 672 O O . ILE A 1 92 ? -7.8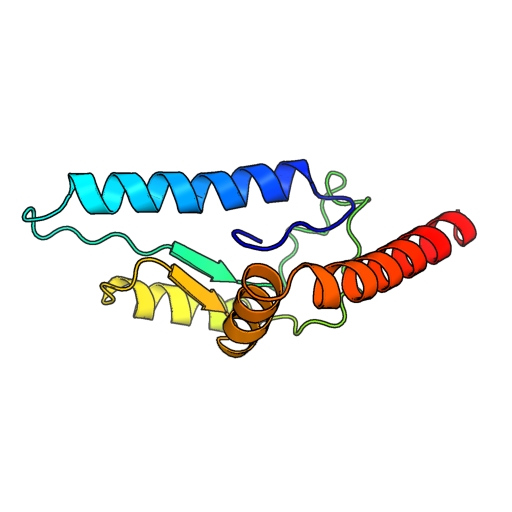62 6.233 -9.813 1.00 78.75 92 ILE A O 1
ATOM 676 N N . ALA A 1 93 ? -6.177 6.642 -8.408 1.00 79.69 93 ALA A N 1
ATOM 677 C CA . ALA A 1 93 ? -5.482 5.398 -8.704 1.00 79.69 93 ALA A CA 1
ATOM 678 C C . ALA A 1 93 ? -6.252 4.165 -8.203 1.00 79.69 93 ALA A C 1
ATOM 680 O O . ALA A 1 93 ? -6.102 3.084 -8.773 1.00 79.69 93 ALA A O 1
ATOM 681 N N . ARG A 1 94 ? -7.138 4.324 -7.206 1.00 79.44 94 ARG A N 1
ATOM 682 C CA . ARG A 1 94 ? -8.050 3.259 -6.767 1.00 79.44 94 ARG A CA 1
ATOM 683 C C . ARG A 1 94 ? -9.001 2.836 -7.882 1.00 79.44 94 ARG A C 1
ATOM 685 O O . ARG A 1 94 ? -9.239 1.644 -8.031 1.00 79.44 94 ARG A O 1
ATOM 692 N N . ALA A 1 95 ? -9.489 3.780 -8.689 1.00 75.38 95 ALA A N 1
ATOM 693 C CA . ALA A 1 95 ? -10.349 3.468 -9.830 1.00 75.38 95 ALA A CA 1
ATOM 694 C C . ALA A 1 95 ? -9.606 2.624 -10.879 1.00 75.38 95 ALA A C 1
ATOM 696 O O . ALA A 1 95 ? -10.157 1.655 -11.394 1.00 75.38 95 ALA A O 1
ATOM 697 N N . GLY A 1 96 ? -8.327 2.925 -11.132 1.00 76.06 96 GLY A N 1
ATOM 698 C CA . GLY A 1 96 ? -7.482 2.120 -12.020 1.00 76.06 96 GLY A CA 1
ATOM 699 C C . GLY A 1 96 ? -7.217 0.705 -11.490 1.00 76.06 96 GLY A C 1
ATOM 700 O O . GLY A 1 96 ? -7.303 -0.263 -12.244 1.00 76.06 96 GLY A O 1
ATOM 701 N N . ILE A 1 97 ? -6.943 0.568 -10.187 1.00 78.56 97 ILE A N 1
ATOM 702 C CA . ILE A 1 97 ? -6.775 -0.740 -9.528 1.00 78.56 97 ILE A CA 1
ATOM 703 C C . ILE A 1 97 ? -8.070 -1.554 -9.619 1.00 78.56 97 ILE A C 1
ATOM 705 O O . ILE A 1 97 ? -8.038 -2.713 -10.031 1.00 78.56 97 ILE A O 1
ATOM 709 N N . TRP A 1 98 ? -9.207 -0.933 -9.304 1.00 79.12 98 TRP A N 1
ATOM 710 C CA . TRP A 1 98 ? -10.521 -1.563 -9.390 1.00 79.12 98 TRP A CA 1
ATOM 711 C C . TRP A 1 98 ? -10.844 -2.010 -10.822 1.00 79.12 98 TRP A C 1
ATOM 713 O O . TRP A 1 98 ? -11.272 -3.145 -11.027 1.00 79.12 98 TRP A O 1
ATOM 723 N N . ALA A 1 99 ? -10.567 -1.174 -11.829 1.00 74.62 99 ALA A N 1
ATOM 724 C CA . ALA A 1 99 ? -10.780 -1.522 -13.232 1.00 74.62 99 ALA A CA 1
ATOM 725 C C . ALA A 1 99 ? -9.934 -2.733 -13.654 1.00 74.62 99 ALA A C 1
ATOM 727 O O . ALA A 1 99 ? -10.436 -3.633 -14.322 1.00 74.62 99 ALA A O 1
ATOM 728 N N . LYS A 1 100 ? -8.671 -2.805 -13.214 1.00 75.56 100 LYS A N 1
ATOM 729 C CA . LYS A 1 100 ? -7.813 -3.975 -13.450 1.00 75.56 100 LYS A CA 1
ATOM 730 C C . LYS A 1 100 ? -8.380 -5.245 -12.802 1.00 75.56 100 LYS A C 1
ATOM 732 O O . LYS A 1 100 ? -8.310 -6.307 -13.412 1.00 75.56 100 LYS A O 1
ATOM 737 N N . GLN A 1 101 ? -8.900 -5.146 -11.579 1.00 79.00 101 GLN A N 1
ATOM 738 C CA . GLN A 1 101 ? -9.449 -6.290 -10.843 1.00 79.00 101 GLN A CA 1
ATOM 739 C C . GLN A 1 101 ? -10.744 -6.820 -11.471 1.00 79.00 101 GLN A C 1
ATOM 741 O O . GLN A 1 101 ? -10.917 -8.030 -11.555 1.00 79.00 101 GLN A O 1
ATOM 746 N N . ASN A 1 102 ? -11.621 -5.932 -11.949 1.00 79.38 102 ASN A N 1
ATOM 747 C CA . ASN A 1 102 ? -12.936 -6.307 -12.481 1.00 79.38 102 ASN A CA 1
ATOM 748 C C . ASN A 1 102 ? -12.924 -6.599 -13.990 1.00 79.38 102 ASN A C 1
ATOM 750 O O . ASN A 1 102 ? -13.720 -7.403 -14.465 1.00 79.38 102 ASN A O 1
ATOM 754 N N . PHE A 1 103 ? -12.000 -6.000 -14.748 1.00 83.12 103 PHE A N 1
ATOM 755 C CA . PHE A 1 103 ? -11.889 -6.173 -16.203 1.00 83.12 103 PHE A CA 1
ATOM 756 C C . PHE A 1 103 ? -10.480 -6.630 -16.632 1.00 83.12 103 PHE A C 1
ATOM 758 O O . PHE A 1 103 ? -9.848 -6.002 -17.493 1.00 83.12 103 PHE A O 1
ATOM 765 N N . PRO A 1 104 ? -9.953 -7.738 -16.072 1.00 77.31 104 PRO A N 1
ATOM 766 C CA . PRO A 1 104 ? -8.565 -8.152 -16.279 1.00 77.31 104 PRO A CA 1
ATOM 767 C C . PRO A 1 104 ? -8.251 -8.474 -17.744 1.00 77.31 104 PRO A C 1
ATOM 769 O O . PRO A 1 104 ? -7.157 -8.164 -18.213 1.00 77.31 104 PRO A O 1
ATOM 772 N N . TYR A 1 105 ? -9.210 -9.033 -18.487 1.00 76.81 105 TYR A N 1
ATOM 773 C CA . TYR A 1 105 ? -9.035 -9.396 -19.897 1.00 76.81 105 TYR A CA 1
ATOM 774 C C . TYR A 1 105 ? -8.807 -8.193 -20.819 1.00 76.81 105 TYR A C 1
ATOM 776 O O . TYR A 1 105 ? -8.099 -8.321 -21.813 1.00 76.81 105 TYR A O 1
ATOM 784 N N . PHE A 1 106 ? -9.333 -7.016 -20.473 1.00 74.94 106 PHE A N 1
ATOM 785 C CA . PHE A 1 106 ? -9.162 -5.798 -21.272 1.00 74.94 106 PHE A CA 1
ATOM 786 C C . PHE A 1 106 ? -7.965 -4.966 -20.807 1.00 74.94 106 PHE A C 1
ATOM 788 O O . PHE A 1 106 ? -7.247 -4.380 -21.616 1.00 74.94 106 PHE A O 1
ATOM 795 N N . VAL A 1 107 ? -7.711 -4.941 -19.497 1.00 74.31 107 VAL A N 1
ATOM 796 C CA . VAL A 1 107 ? -6.700 -4.064 -18.893 1.00 74.31 107 VAL A CA 1
ATOM 797 C C . VAL A 1 107 ? -5.302 -4.694 -18.907 1.00 74.31 107 VAL A C 1
ATOM 799 O O . VAL A 1 107 ? -4.316 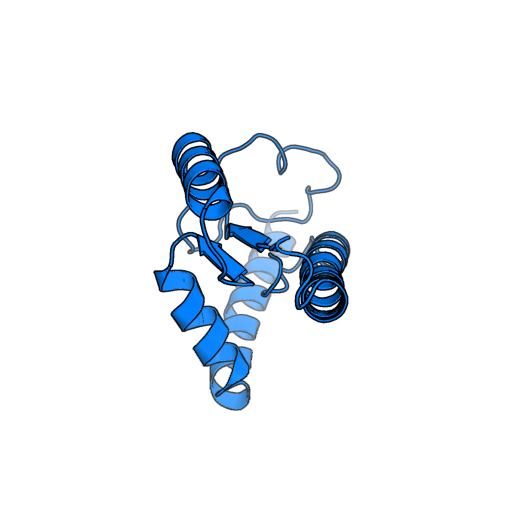-4.004 -19.181 1.00 74.31 107 VAL A O 1
ATOM 802 N N . ASN A 1 108 ? -5.183 -6.005 -18.669 1.00 76.56 108 ASN A N 1
ATOM 803 C CA . ASN A 1 108 ? -3.878 -6.674 -18.619 1.00 76.56 108 ASN A CA 1
ATOM 804 C C . ASN A 1 108 ? -3.106 -6.641 -19.952 1.00 76.56 108 ASN A C 1
ATOM 806 O O . ASN A 1 108 ? -1.894 -6.433 -19.894 1.00 76.56 108 ASN A O 1
ATOM 810 N N . PRO A 1 109 ? -3.727 -6.777 -21.143 1.00 78.94 109 PRO A N 1
ATOM 811 C CA . PRO A 1 109 ? -3.013 -6.636 -22.414 1.00 78.94 109 PRO A CA 1
ATOM 812 C C . PRO A 1 109 ? -2.439 -5.229 -22.624 1.00 78.94 109 PRO A C 1
ATOM 814 O O . PRO A 1 109 ? -1.307 -5.089 -23.088 1.00 78.94 109 PRO A O 1
ATOM 817 N N . ILE A 1 110 ? -3.183 -4.188 -22.235 1.00 77.81 110 ILE A N 1
ATOM 818 C CA . ILE A 1 110 ? -2.761 -2.783 -22.355 1.00 77.81 110 ILE A CA 1
ATOM 819 C C . ILE A 1 110 ? -1.574 -2.512 -21.425 1.00 77.81 110 ILE A C 1
ATOM 821 O O . ILE A 1 110 ? -0.525 -2.040 -21.873 1.00 77.81 110 ILE A O 1
ATOM 825 N N . ILE A 1 111 ? -1.707 -2.877 -20.145 1.00 76.00 111 ILE A N 1
ATOM 826 C CA . ILE A 1 111 ? -0.640 -2.739 -19.144 1.00 76.00 111 ILE A CA 1
ATOM 827 C C . ILE A 1 111 ? 0.581 -3.581 -19.540 1.00 76.00 111 ILE A C 1
ATOM 829 O O . ILE A 1 111 ? 1.713 -3.103 -19.486 1.00 76.00 111 ILE A O 1
ATOM 833 N N . GLY A 1 112 ? 0.365 -4.816 -19.994 1.00 75.62 112 GLY A N 1
ATOM 834 C CA . GLY A 1 112 ? 1.420 -5.720 -20.441 1.00 75.62 112 GLY A CA 1
ATOM 835 C C . GLY A 1 112 ? 2.188 -5.175 -21.643 1.00 75.62 112 GLY A C 1
ATOM 836 O O . GLY A 1 112 ? 3.413 -5.263 -21.679 1.00 75.62 112 GLY A O 1
ATOM 837 N N . ASN A 1 113 ? 1.508 -4.554 -22.609 1.00 78.19 113 ASN A N 1
ATOM 838 C CA . ASN A 1 113 ? 2.160 -3.913 -23.751 1.00 78.19 113 ASN A CA 1
ATOM 839 C C . ASN A 1 113 ? 2.945 -2.660 -23.347 1.00 78.19 113 ASN A C 1
ATOM 841 O O . ASN A 1 113 ? 4.050 -2.458 -23.853 1.00 78.19 113 ASN A O 1
ATOM 845 N N . ALA A 1 114 ? 2.428 -1.854 -22.415 1.00 76.44 114 ALA A N 1
ATOM 846 C CA . ALA A 1 114 ? 3.155 -0.711 -21.864 1.00 76.44 114 ALA A CA 1
ATOM 847 C C . ALA A 1 114 ? 4.432 -1.157 -21.127 1.00 76.44 114 ALA A C 1
ATOM 849 O O . ALA A 1 114 ? 5.518 -0.649 -21.407 1.00 76.44 114 ALA A O 1
ATOM 850 N N . PHE A 1 115 ? 4.330 -2.175 -20.268 1.00 77.44 115 PHE A N 1
ATOM 851 C CA . PHE A 1 115 ? 5.475 -2.743 -19.556 1.00 77.44 115 PHE A CA 1
ATOM 852 C C . PHE A 1 115 ? 6.487 -3.409 -20.491 1.00 77.44 115 PHE A C 1
ATOM 854 O O . PHE A 1 115 ? 7.686 -3.193 -20.330 1.00 77.44 115 PHE A O 1
ATOM 861 N N . ARG A 1 116 ? 6.044 -4.153 -21.512 1.00 78.56 116 ARG A N 1
ATOM 862 C CA . ARG A 1 116 ? 6.944 -4.732 -22.525 1.00 78.56 116 ARG A CA 1
ATOM 863 C C . ARG A 1 116 ? 7.691 -3.658 -23.310 1.00 78.56 116 ARG A C 1
ATOM 865 O O . ARG A 1 116 ? 8.897 -3.787 -23.491 1.00 78.56 116 ARG A O 1
ATOM 872 N N . LYS A 1 117 ? 7.020 -2.573 -23.713 1.00 75.19 117 LYS A N 1
ATOM 873 C CA . LYS A 1 117 ? 7.676 -1.421 -24.360 1.00 75.19 117 LYS A CA 1
ATOM 874 C C . LYS A 1 117 ? 8.701 -0.757 -23.438 1.00 75.19 117 LYS A C 1
ATOM 876 O O . LYS A 1 117 ? 9.787 -0.404 -23.892 1.00 75.19 117 LYS A O 1
ATOM 881 N N . GLN A 1 118 ? 8.383 -0.616 -22.152 1.00 72.00 118 GLN A N 1
ATOM 882 C CA . GLN A 1 118 ? 9.294 -0.046 -21.157 1.00 72.00 118 GLN A CA 1
ATOM 883 C C . GLN A 1 118 ? 10.530 -0.931 -20.935 1.00 72.00 118 GLN A C 1
ATOM 885 O O . GLN A 1 118 ? 11.644 -0.416 -20.867 1.00 72.00 118 GLN A O 1
ATOM 890 N N . LEU A 1 119 ? 10.348 -2.255 -20.890 1.00 71.88 119 LEU A N 1
ATOM 891 C CA . LEU A 1 119 ? 11.440 -3.227 -20.812 1.00 71.88 119 LEU A CA 1
ATOM 892 C C . LEU A 1 119 ? 12.294 -3.226 -22.091 1.00 71.88 119 LEU A C 1
ATOM 894 O O . LEU A 1 119 ? 13.512 -3.153 -21.992 1.00 71.88 119 LEU A O 1
ATOM 898 N N . ALA A 1 120 ? 11.685 -3.211 -23.280 1.00 73.00 120 ALA A N 1
ATOM 899 C CA . ALA A 1 120 ? 12.408 -3.185 -24.557 1.00 73.00 120 ALA A CA 1
ATOM 900 C C . ALA A 1 120 ? 13.256 -1.912 -24.736 1.00 73.00 120 ALA A C 1
ATOM 902 O O . ALA A 1 120 ? 14.413 -1.979 -25.153 1.00 73.00 120 ALA A O 1
ATOM 903 N N . LYS A 1 121 ? 12.722 -0.745 -24.344 1.00 65.31 121 LYS A N 1
ATOM 904 C CA . LYS A 1 121 ? 13.461 0.531 -24.353 1.00 65.31 121 LYS A CA 1
ATOM 905 C C . LYS A 1 121 ? 14.667 0.515 -23.405 1.00 65.31 121 LYS A C 1
ATOM 907 O O . LYS A 1 121 ? 15.615 1.266 -23.611 1.00 65.31 121 LYS A O 1
ATOM 912 N N . ARG A 1 122 ? 14.635 -0.333 -22.373 1.00 63.69 122 ARG A N 1
ATOM 913 C CA . ARG A 1 122 ? 15.732 -0.526 -21.422 1.00 63.69 122 ARG A CA 1
ATOM 914 C C . ARG A 1 122 ? 16.828 -1.427 -21.987 1.00 63.69 122 ARG A C 1
ATOM 916 O O . ARG A 1 122 ? 17.995 -1.085 -21.837 1.00 63.69 122 ARG A O 1
ATOM 923 N N . THR A 1 123 ? 16.473 -2.523 -22.662 1.00 61.41 123 THR A N 1
ATOM 924 C CA . THR A 1 123 ? 17.449 -3.425 -23.305 1.00 61.41 123 THR A CA 1
ATOM 925 C C . THR A 1 123 ? 18.233 -2.726 -24.414 1.00 61.41 123 THR A C 1
ATOM 927 O O . THR A 1 123 ? 19.404 -3.008 -24.588 1.00 61.41 123 THR A O 1
ATOM 930 N N . SER A 1 124 ? 17.612 -1.772 -25.116 1.00 59.75 124 SER A N 1
ATOM 931 C CA . SER A 1 124 ? 18.256 -0.973 -26.171 1.00 59.75 124 SER A CA 1
ATOM 932 C C . SER A 1 124 ? 19.230 0.106 -25.662 1.00 59.75 124 SER A C 1
ATOM 934 O O . SER A 1 124 ? 19.859 0.770 -26.481 1.00 59.75 124 SER A O 1
ATOM 936 N N . LYS A 1 125 ? 19.291 0.359 -24.346 1.00 54.00 125 LYS A N 1
ATOM 937 C CA . LYS A 1 125 ? 20.089 1.441 -23.736 1.00 54.00 125 LYS A CA 1
ATOM 938 C C . LYS A 1 125 ? 21.302 0.934 -22.939 1.00 54.00 125 LYS A C 1
ATOM 940 O O . LYS A 1 125 ? 22.025 1.760 -22.387 1.00 54.00 125 LYS A O 1
ATOM 945 N N . LYS A 1 126 ? 21.458 -0.388 -22.829 1.00 47.16 126 LYS A N 1
ATOM 946 C CA . LYS A 1 126 ? 22.668 -1.073 -22.356 1.00 47.16 126 LYS A CA 1
ATOM 947 C C . LYS A 1 126 ? 23.522 -1.434 -23.561 1.00 47.16 126 LYS A C 1
ATOM 949 O O . LYS A 1 126 ? 24.753 -1.422 -23.386 1.00 47.16 126 LYS A O 1
#

Sequence (126 aa):
GASLGVPGVASYCATKFAMLGFSEGLKHELSGTGVDVTVVSPIMVDTPLFDHPSFENFSRHSTIAILSPEKVANTILKAANSSKLEIVVPTIARAGIWAKQNFPYFVNPIIGNAFRKQLAKRTSKK